Protein AF-A0A8C0D1I3-F1 (afdb_monomer)

Foldseek 3Di:
DPVVVVVVVVPDDDPVVVVVVLVPDPPVVNVVVVVVVVVVVVCVVPDDDDDDDPDDPVPQWDADPPPVRDIDGPPDPDPDDDPDPDPPDDDPVVVLVVVCVVCVFPFDDWDDDPPDDIDTDTSVVVVVVVVVVVVVVVVVD

Radius of gyration: 29.52 Å; Cα contacts (8 Å, |Δi|>4): 70; chains: 1; bounding box: 54×51×79 Å

Solvent-accessible surface area (backbone atoms only — not comparable to full-atom values): 8942 Å² total; per-residue (Å²): 144,64,69,72,63,61,60,59,74,62,62,73,70,56,76,66,53,54,53,52,54,63,68,70,48,56,70,70,58,54,51,49,50,53,50,50,53,52,51,53,52,50,50,64,70,69,49,82,74,79,79,78,69,96,60,55,84,94,50,58,58,43,74,44,88,92,49,87,81,42,68,40,56,65,87,50,94,57,99,61,83,86,85,58,97,45,95,88,43,89,45,72,68,52,48,52,53,49,51,34,61,77,50,68,52,37,77,67,47,77,48,78,51,89,100,49,75,79,41,67,40,33,38,67,58,55,53,50,51,55,56,50,50,57,49,52,59,62,73,76,108

Structure (mmCIF, N/CA/C/O backbone):
data_AF-A0A8C0D1I3-F1
#
_entry.id   AF-A0A8C0D1I3-F1
#
loop_
_atom_site.group_PDB
_atom_site.id
_atom_site.type_symbol
_atom_site.label_atom_id
_atom_site.label_alt_id
_atom_site.label_comp_id
_atom_site.label_asym_id
_atom_site.label_entity_id
_atom_site.label_seq_id
_atom_site.pdbx_PDB_ins_code
_atom_site.Cartn_x
_atom_site.Cartn_y
_atom_site.Cartn_z
_atom_site.occupancy
_atom_site.B_iso_or_equiv
_atom_site.auth_seq_id
_atom_site.auth_comp_id
_atom_site.auth_asym_id
_atom_site.auth_atom_id
_atom_site.pdbx_PDB_model_num
ATOM 1 N N . MET A 1 1 ? -20.903 36.389 -32.803 1.00 50.53 1 MET A N 1
ATOM 2 C CA . MET A 1 1 ? -21.037 35.644 -34.076 1.00 50.53 1 MET A CA 1
ATOM 3 C C . MET A 1 1 ? -19.645 35.213 -34.540 1.00 50.53 1 MET A C 1
ATOM 5 O O . MET A 1 1 ? -19.117 35.799 -35.470 1.00 50.53 1 MET A O 1
ATOM 9 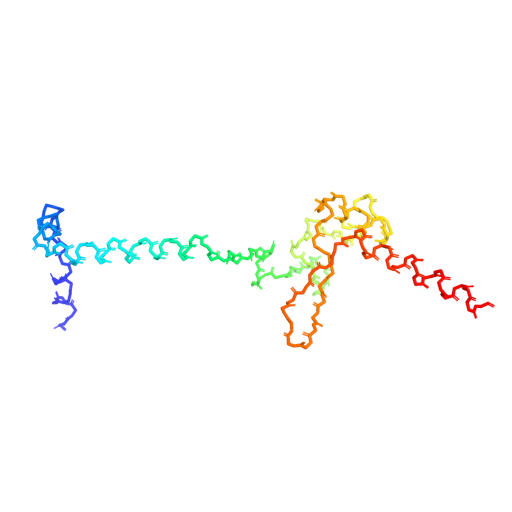N N . GLN A 1 2 ? -19.009 34.263 -33.845 1.00 55.34 2 GLN A N 1
ATOM 10 C CA . GLN A 1 2 ? -17.645 33.816 -34.194 1.00 55.34 2 GLN A CA 1
ATOM 11 C C . GLN A 1 2 ? -17.366 32.353 -33.816 1.00 55.34 2 GLN A C 1
ATOM 13 O O . GLN A 1 2 ? -16.481 31.738 -34.396 1.00 55.34 2 GLN A O 1
ATOM 18 N N . ASP A 1 3 ? -18.189 31.750 -32.952 1.00 50.94 3 ASP A N 1
ATOM 19 C CA . ASP A 1 3 ? -18.055 30.328 -32.610 1.00 50.94 3 ASP A CA 1
ATOM 20 C C . ASP A 1 3 ? -18.519 29.381 -33.729 1.00 50.94 3 ASP A C 1
ATOM 22 O O . ASP A 1 3 ? -18.044 28.255 -33.821 1.00 50.94 3 ASP A O 1
ATOM 26 N N . HIS A 1 4 ? -19.404 29.823 -34.630 1.00 52.28 4 HIS A N 1
ATOM 27 C CA . HIS A 1 4 ? -19.950 28.971 -35.699 1.00 52.28 4 HIS A CA 1
ATOM 28 C C . HIS A 1 4 ? -18.944 28.637 -36.818 1.00 52.28 4 HIS A C 1
ATOM 30 O O . HIS A 1 4 ? -19.122 27.640 -37.513 1.00 52.28 4 HIS A O 1
ATOM 36 N N . GLU A 1 5 ? -17.879 29.427 -36.965 1.00 54.84 5 GLU A N 1
ATOM 37 C CA . GLU A 1 5 ? -16.823 29.217 -37.970 1.00 54.84 5 GLU A CA 1
ATOM 38 C C . GLU A 1 5 ? -15.788 28.184 -37.486 1.00 54.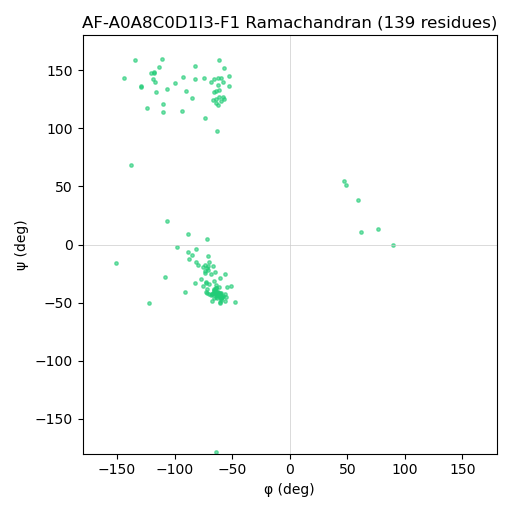84 5 GLU A C 1
ATOM 40 O O . GLU A 1 5 ? -15.279 27.386 -38.273 1.00 54.84 5 GLU A O 1
ATOM 45 N N . LEU A 1 6 ? -15.528 28.128 -36.172 1.00 54.25 6 LEU A N 1
ATOM 46 C CA . LEU A 1 6 ? -14.613 27.147 -35.576 1.00 54.25 6 LEU A CA 1
ATOM 47 C C . LEU A 1 6 ? -15.206 25.735 -35.557 1.00 54.25 6 LEU A C 1
ATOM 49 O O . LEU A 1 6 ? -14.477 24.765 -35.719 1.00 54.25 6 LEU A O 1
ATOM 53 N N . PHE A 1 7 ? -16.526 25.588 -35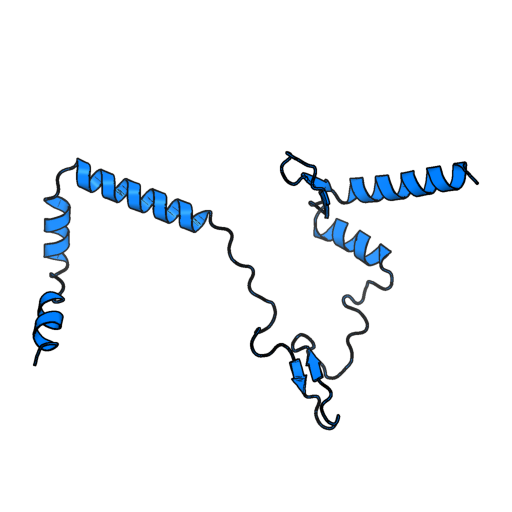.416 1.00 51.91 7 PHE A N 1
ATOM 54 C CA . PHE A 1 7 ? -17.157 24.265 -35.482 1.00 51.91 7 PHE A CA 1
ATOM 55 C C . PHE A 1 7 ? -17.219 23.690 -36.907 1.00 51.91 7 PHE A C 1
ATOM 57 O O . PHE A 1 7 ? -17.273 22.471 -37.063 1.00 51.91 7 PHE A O 1
ATOM 64 N N . GLN A 1 8 ? -17.167 24.525 -37.954 1.00 54.50 8 GLN A N 1
ATOM 65 C CA . GLN A 1 8 ? -17.155 24.049 -39.345 1.00 54.50 8 GLN A CA 1
ATOM 66 C C . GLN A 1 8 ? -15.788 23.515 -39.786 1.00 54.50 8 G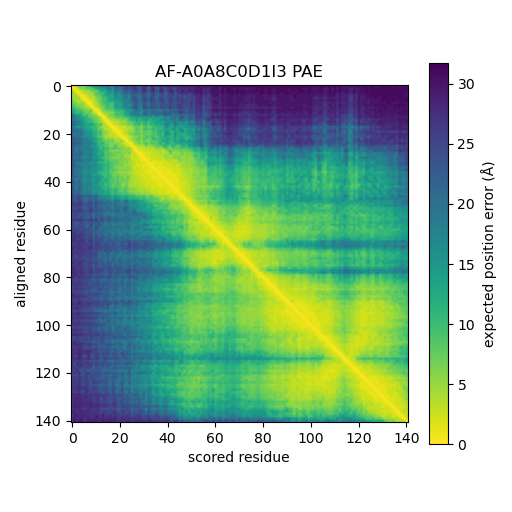LN A C 1
ATOM 68 O O . GLN A 1 8 ? -15.742 22.578 -40.585 1.00 54.50 8 GLN A O 1
ATOM 73 N N . SER A 1 9 ? -14.687 24.030 -39.231 1.00 56.84 9 SER A N 1
ATOM 74 C CA . SER A 1 9 ? -13.341 23.494 -39.488 1.00 56.84 9 SER A CA 1
ATOM 75 C C . SER A 1 9 ? -13.099 22.129 -38.830 1.00 56.84 9 SER A C 1
ATOM 77 O O . SER A 1 9 ? -12.228 21.384 -39.269 1.00 56.84 9 SER A O 1
ATOM 79 N N . PHE A 1 10 ? -13.912 21.761 -37.833 1.00 54.62 10 PHE A N 1
ATOM 80 C CA . PHE A 1 10 ? -13.887 20.451 -37.173 1.00 54.62 10 PHE A CA 1
ATOM 81 C C . PHE A 1 10 ? -14.765 19.384 -37.844 1.00 54.62 10 PHE A C 1
ATOM 83 O O . PHE A 1 10 ? -14.934 18.295 -37.289 1.00 54.62 10 PHE A O 1
ATOM 90 N N . ARG A 1 11 ? -15.321 19.644 -39.039 1.00 57.34 11 ARG A N 1
ATOM 91 C CA . ARG A 1 11 ? -16.013 18.611 -39.823 1.0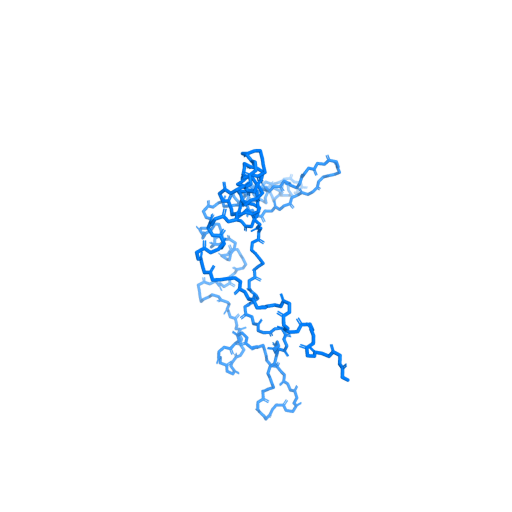0 57.34 11 ARG A CA 1
ATOM 92 C C . ARG A 1 11 ? -15.001 17.524 -40.201 1.00 57.34 11 ARG A C 1
ATOM 94 O O . ARG A 1 11 ? -14.234 17.689 -41.144 1.00 57.34 11 ARG A O 1
ATOM 101 N N . MET A 1 12 ? -14.985 16.435 -39.429 1.00 52.59 12 MET A N 1
ATOM 102 C CA . MET A 1 12 ? -14.062 15.323 -39.637 1.00 52.59 12 MET A CA 1
ATOM 103 C C . MET A 1 12 ? -14.240 14.753 -41.052 1.00 52.59 12 MET A C 1
ATOM 105 O O . MET A 1 12 ? -15.376 14.435 -41.420 1.00 52.59 12 MET A O 1
ATOM 109 N N . PRO A 1 13 ? -13.153 14.630 -41.837 1.00 60.09 13 PRO A N 1
ATOM 110 C CA . PRO A 1 13 ? -13.181 13.917 -43.105 1.00 60.09 13 PRO A CA 1
ATOM 111 C C . PRO A 1 13 ? -13.754 12.512 -42.915 1.00 60.09 13 PRO A C 1
ATOM 113 O O . PRO A 1 13 ? -13.544 11.877 -41.877 1.00 60.09 13 PRO A O 1
ATOM 116 N N . GLU A 1 14 ? -14.482 12.022 -43.913 1.00 64.12 14 GLU A N 1
ATOM 117 C CA . GLU A 1 14 ? -15.012 10.662 -43.911 1.00 64.12 14 GLU A CA 1
ATOM 118 C C . GLU A 1 14 ? -13.853 9.650 -43.762 1.00 64.12 14 GLU A C 1
ATOM 120 O O . GLU A 1 14 ? -12.717 9.919 -44.156 1.00 64.12 14 GLU A O 1
ATOM 125 N N . VAL A 1 15 ? -14.096 8.470 -43.183 1.00 64.88 15 VAL A N 1
ATOM 126 C CA . VAL A 1 15 ? -13.032 7.495 -42.829 1.00 64.88 15 VAL A CA 1
ATOM 127 C C . VAL A 1 15 ? -12.165 7.095 -44.041 1.00 64.88 15 VAL A C 1
ATOM 129 O O . VAL A 1 15 ? -10.996 6.727 -43.901 1.00 64.88 15 VAL A O 1
ATOM 132 N N . VAL A 1 16 ? -12.730 7.208 -45.245 1.00 64.12 16 VAL A N 1
ATOM 133 C CA . VAL A 1 16 ? -12.062 6.963 -46.527 1.00 64.12 16 VAL A CA 1
ATOM 134 C C . VAL A 1 16 ? -10.994 8.025 -46.834 1.00 64.12 16 VAL A C 1
ATOM 136 O O . VAL A 1 16 ? -9.872 7.660 -47.197 1.00 64.12 16 VAL A O 1
ATOM 139 N N . ASP A 1 17 ? -11.287 9.308 -46.598 1.00 69.12 17 ASP A N 1
ATOM 140 C CA . ASP A 1 17 ? -10.364 10.430 -46.834 1.00 69.12 17 ASP A CA 1
ATOM 141 C C . ASP A 1 17 ? -9.150 10.373 -45.906 1.00 69.12 17 ASP A C 1
ATOM 143 O O . ASP A 1 17 ? -8.016 10.603 -46.330 1.00 69.12 17 ASP A O 1
ATOM 147 N N . PHE A 1 18 ? -9.355 9.977 -44.647 1.00 70.19 18 PHE A N 1
ATOM 148 C CA . PHE A 1 18 ? -8.250 9.766 -43.710 1.00 70.19 18 PHE A CA 1
ATOM 149 C C . PHE A 1 18 ? -7.278 8.695 -44.201 1.00 70.19 18 PHE A C 1
ATOM 151 O O . PHE A 1 18 ? -6.061 8.862 -44.104 1.00 70.19 18 PHE A O 1
ATOM 158 N N . ARG A 1 19 ? -7.800 7.593 -44.750 1.00 65.38 19 ARG A N 1
ATOM 159 C CA . ARG A 1 19 ? -6.966 6.496 -45.242 1.00 65.38 19 ARG A CA 1
ATOM 160 C C . ARG A 1 19 ? -6.136 6.931 -46.448 1.00 65.38 19 ARG A C 1
ATOM 162 O O . ARG A 1 19 ? -4.954 6.601 -46.511 1.00 65.38 19 ARG A O 1
ATOM 169 N N . GLN A 1 20 ? -6.726 7.687 -47.376 1.00 65.69 20 GLN A N 1
ATOM 170 C CA . GLN A 1 20 ? -5.991 8.252 -48.510 1.00 65.69 20 GLN A CA 1
ATOM 171 C C . GLN A 1 20 ? -4.930 9.253 -48.054 1.00 65.69 20 GLN A C 1
ATOM 173 O O . GLN A 1 20 ? -3.791 9.153 -48.500 1.00 65.69 20 GLN A O 1
ATOM 178 N N . TYR A 1 21 ? -5.254 10.127 -47.104 1.00 68.62 21 TYR A N 1
ATOM 179 C CA . TYR A 1 21 ? -4.314 11.105 -46.565 1.00 68.62 21 TYR A CA 1
ATOM 180 C C . TYR A 1 21 ? -3.088 10.445 -45.913 1.00 68.62 21 TYR A C 1
ATOM 182 O O . TYR A 1 21 ? -1.948 10.802 -46.212 1.00 68.62 21 TYR A O 1
ATOM 190 N N . VAL A 1 22 ? -3.300 9.407 -45.096 1.00 66.44 22 VAL A N 1
ATOM 191 C CA . VAL A 1 22 ? -2.214 8.637 -44.462 1.00 66.44 22 VAL A CA 1
ATOM 192 C C . VAL A 1 22 ? -1.349 7.914 -45.502 1.00 66.44 22 VAL A C 1
ATOM 194 O O . VAL A 1 22 ? -0.129 7.867 -45.352 1.00 66.44 22 VAL A O 1
ATOM 197 N N . CYS A 1 23 ? -1.949 7.393 -46.577 1.00 67.44 23 CYS A N 1
ATOM 198 C CA . CYS A 1 23 ? -1.220 6.731 -47.662 1.00 67.44 23 CYS A CA 1
ATOM 199 C C . CYS A 1 23 ? -0.487 7.700 -48.609 1.00 67.44 23 CYS A C 1
ATOM 201 O O . CYS A 1 23 ? 0.421 7.263 -49.312 1.00 67.44 23 CYS A O 1
ATOM 203 N N . THR A 1 24 ? -0.851 8.987 -48.640 1.00 74.81 24 THR A N 1
ATOM 204 C CA . THR A 1 24 ? -0.170 10.013 -49.458 1.00 74.81 24 THR A CA 1
ATOM 205 C C . THR A 1 24 ? 1.055 10.638 -48.791 1.00 74.81 24 THR A C 1
ATOM 207 O O . THR A 1 24 ? 1.797 11.375 -49.439 1.00 74.81 24 THR A O 1
ATOM 210 N N . LEU A 1 25 ? 1.290 10.359 -47.507 1.00 71.50 25 LEU A N 1
ATOM 211 C CA . LEU A 1 25 ? 2.448 10.880 -46.788 1.00 71.50 25 LEU A CA 1
ATOM 212 C C . LEU A 1 25 ? 3.738 10.156 -47.212 1.00 71.50 25 LEU A C 1
ATOM 214 O O . LEU A 1 25 ? 3.725 8.942 -47.427 1.00 71.50 25 LEU A O 1
ATOM 218 N N . PRO A 1 26 ? 4.876 10.867 -47.293 1.00 79.19 26 PRO A N 1
ATOM 219 C CA . PRO A 1 26 ? 6.153 10.242 -47.601 1.00 79.19 26 PRO A CA 1
ATOM 220 C C . PRO A 1 26 ? 6.507 9.180 -46.551 1.00 79.19 26 PRO A C 1
ATOM 222 O O . PRO A 1 26 ? 6.269 9.361 -45.355 1.00 79.19 26 PRO A O 1
ATOM 225 N N . THR A 1 27 ? 7.123 8.080 -46.996 1.00 75.75 27 THR A N 1
ATOM 226 C CA . THR A 1 27 ? 7.427 6.891 -46.175 1.00 75.75 27 THR A CA 1
ATOM 227 C C . THR A 1 27 ? 8.149 7.230 -44.868 1.00 75.75 27 THR A C 1
ATOM 229 O O . THR A 1 27 ? 7.863 6.637 -43.831 1.00 75.75 27 THR A O 1
ATOM 232 N N . ASN A 1 28 ? 9.023 8.239 -44.887 1.00 78.25 28 ASN A N 1
ATOM 233 C CA . ASN A 1 28 ? 9.758 8.709 -43.710 1.00 78.25 28 ASN A CA 1
ATOM 234 C C . ASN A 1 28 ? 8.833 9.281 -42.621 1.00 78.25 28 ASN A C 1
ATOM 236 O O . ASN A 1 28 ? 9.056 9.055 -41.434 1.00 78.25 28 ASN A O 1
ATOM 240 N N . THR A 1 29 ? 7.772 9.989 -43.011 1.00 81.38 29 THR A N 1
ATOM 241 C CA . THR A 1 29 ? 6.789 10.564 -42.0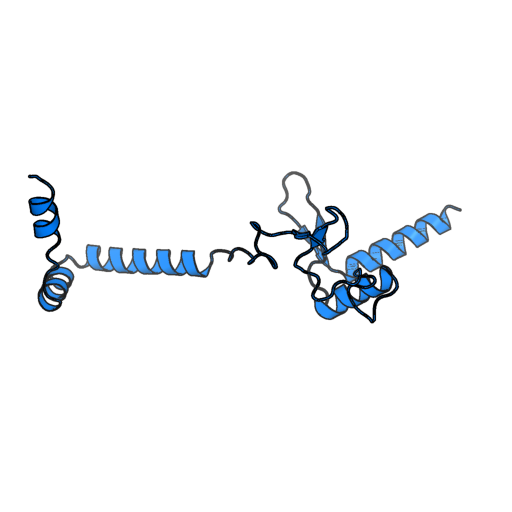84 1.00 81.38 29 THR A CA 1
ATOM 242 C C . THR A 1 29 ? 5.906 9.474 -41.484 1.00 81.38 29 THR A C 1
ATOM 244 O O . THR A 1 29 ? 5.668 9.479 -40.279 1.00 81.38 29 THR A O 1
ATOM 247 N N . LEU A 1 30 ? 5.486 8.491 -42.289 1.00 81.62 30 LEU A N 1
ATOM 248 C CA . LEU A 1 30 ? 4.727 7.335 -41.800 1.00 81.62 30 LEU A CA 1
ATOM 249 C C . LEU A 1 30 ? 5.544 6.504 -40.796 1.00 81.62 30 LEU A C 1
ATOM 251 O O . LEU A 1 30 ? 5.037 6.106 -39.747 1.00 81.62 30 LEU A O 1
ATOM 255 N N . MET A 1 31 ? 6.831 6.301 -41.086 1.00 83.69 31 MET A N 1
ATOM 256 C CA . MET A 1 31 ? 7.763 5.612 -40.194 1.00 83.69 31 MET A CA 1
ATOM 257 C C . MET A 1 31 ? 7.995 6.401 -38.895 1.00 83.69 31 MET A C 1
ATOM 259 O O . MET A 1 31 ? 8.014 5.809 -37.816 1.00 83.69 31 MET A O 1
ATOM 263 N N . GLY A 1 32 ? 8.078 7.735 -38.978 1.00 87.69 32 GLY A N 1
ATOM 264 C CA . GLY A 1 32 ? 8.138 8.628 -37.818 1.00 87.69 32 GLY A CA 1
ATOM 265 C C . GLY A 1 32 ? 6.902 8.535 -36.917 1.00 87.69 32 GLY A C 1
ATOM 266 O O . GLY A 1 32 ? 7.043 8.438 -35.699 1.00 87.69 32 GLY A O 1
ATOM 267 N N . PHE A 1 33 ? 5.696 8.476 -37.494 1.00 89.25 33 PHE A N 1
ATOM 268 C CA . PHE A 1 33 ? 4.465 8.251 -36.728 1.00 89.25 33 PHE A CA 1
ATOM 269 C C . PHE A 1 33 ? 4.455 6.886 -36.039 1.00 89.25 33 PHE A C 1
ATOM 271 O O . PHE A 1 33 ? 4.117 6.805 -34.859 1.00 89.25 33 PHE A O 1
ATOM 278 N N . GLY A 1 34 ? 4.880 5.828 -36.734 1.00 90.38 34 GLY A N 1
ATOM 279 C CA . GLY A 1 34 ? 5.009 4.496 -36.140 1.00 90.38 34 GLY A CA 1
ATOM 280 C C . GLY A 1 34 ? 5.969 4.481 -34.946 1.00 90.38 34 GLY A C 1
ATOM 281 O O . GLY A 1 34 ? 5.631 3.948 -33.889 1.00 90.38 34 GLY A O 1
ATOM 282 N N . ALA A 1 35 ? 7.129 5.130 -35.083 1.00 93.44 35 ALA A N 1
ATOM 283 C CA . ALA A 1 35 ? 8.108 5.251 -34.005 1.00 93.44 35 ALA A CA 1
ATOM 284 C C . ALA A 1 35 ? 7.563 6.050 -32.808 1.00 93.44 35 ALA A C 1
ATOM 286 O O . ALA A 1 35 ? 7.736 5.636 -31.663 1.00 93.44 35 ALA A O 1
ATOM 287 N N . PHE A 1 36 ? 6.858 7.157 -33.056 1.00 94.12 36 PHE A N 1
ATOM 288 C CA . PHE A 1 36 ? 6.251 7.967 -32.000 1.00 94.12 36 PHE A CA 1
ATOM 289 C C . PHE A 1 36 ? 5.165 7.203 -31.235 1.00 94.12 36 PHE A C 1
ATOM 291 O O . PHE A 1 36 ? 5.165 7.194 -30.003 1.00 94.12 36 PHE A O 1
ATOM 298 N N . VAL A 1 37 ? 4.281 6.502 -31.953 1.00 95.38 37 VAL A N 1
ATOM 299 C CA . VAL A 1 37 ? 3.254 5.654 -31.336 1.00 95.38 37 VAL A CA 1
ATOM 300 C C . VAL A 1 37 ? 3.913 4.579 -30.474 1.00 95.38 37 VAL A C 1
ATOM 302 O O . VAL A 1 37 ? 3.556 4.461 -29.306 1.00 95.38 37 VAL A O 1
ATOM 305 N N . ALA A 1 38 ? 4.924 3.873 -30.990 1.00 95.12 38 ALA A N 1
ATOM 306 C CA . ALA A 1 38 ? 5.630 2.832 -30.242 1.00 95.12 38 ALA A CA 1
ATOM 307 C C . ALA A 1 38 ? 6.315 3.359 -28.966 1.00 95.12 38 ALA A C 1
ATOM 309 O O . ALA A 1 38 ? 6.223 2.729 -27.915 1.00 95.12 38 ALA A O 1
ATOM 310 N N . LEU A 1 39 ? 6.966 4.526 -29.028 1.00 94.88 39 LEU A N 1
ATOM 311 C CA . LEU A 1 39 ? 7.595 5.143 -27.856 1.00 94.88 39 LEU A CA 1
ATOM 31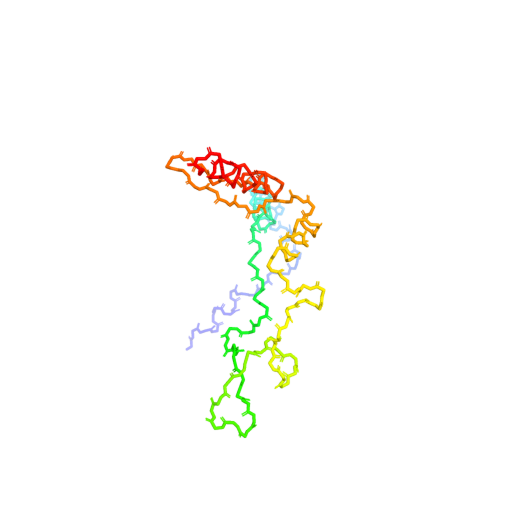2 C C . LEU A 1 39 ? 6.561 5.603 -26.826 1.00 94.88 39 LEU A C 1
ATOM 314 O O . LEU A 1 39 ? 6.751 5.387 -25.631 1.00 94.88 39 LEU A O 1
ATOM 318 N N . SER A 1 40 ? 5.459 6.208 -27.275 1.00 93.31 40 SER A N 1
ATOM 319 C CA . SER A 1 40 ? 4.400 6.688 -26.383 1.00 93.31 40 SER A CA 1
ATOM 320 C C . SER A 1 40 ? 3.698 5.542 -25.647 1.00 93.31 40 SER A C 1
ATOM 322 O O . SER A 1 40 ? 3.481 5.636 -24.439 1.00 93.31 40 SER A O 1
ATOM 324 N N . THR A 1 41 ? 3.408 4.432 -26.335 1.00 94.25 41 THR A N 1
ATOM 325 C CA . THR A 1 41 ? 2.781 3.258 -25.718 1.00 94.25 41 THR A CA 1
ATOM 326 C C . THR A 1 41 ? 3.749 2.528 -24.799 1.00 94.25 41 THR A C 1
ATOM 328 O O . THR A 1 41 ? 3.341 2.116 -23.716 1.00 94.25 41 THR A O 1
ATOM 331 N N . PHE A 1 42 ? 5.031 2.427 -25.169 1.00 94.19 42 PHE A N 1
ATOM 332 C CA . PHE A 1 42 ? 6.069 1.880 -24.296 1.00 94.19 42 PHE A CA 1
ATOM 333 C C . PHE A 1 42 ? 6.207 2.700 -23.010 1.00 94.19 42 PHE A C 1
ATOM 335 O O . PHE A 1 42 ? 6.127 2.141 -21.919 1.00 94.19 42 PHE A O 1
ATOM 342 N N . TRP A 1 43 ? 6.324 4.026 -23.126 1.00 93.88 43 TRP A N 1
ATOM 343 C CA . TRP A 1 43 ? 6.397 4.925 -21.974 1.00 93.88 43 TRP A CA 1
ATOM 344 C C . TRP A 1 43 ? 5.188 4.754 -21.052 1.00 93.88 43 TRP A C 1
ATOM 346 O O . TRP A 1 43 ? 5.353 4.543 -19.850 1.00 93.88 43 TRP A O 1
ATOM 356 N N . TYR A 1 44 ? 3.981 4.762 -21.622 1.00 90.56 44 TYR A N 1
ATOM 357 C CA . TYR A 1 44 ? 2.740 4.600 -20.869 1.00 90.56 44 TYR A CA 1
ATOM 358 C C . TYR A 1 44 ? 2.637 3.224 -20.191 1.00 90.56 44 TYR A C 1
ATOM 360 O O . TYR A 1 44 ? 2.138 3.126 -19.074 1.00 90.56 44 TYR A O 1
ATOM 368 N N . ALA A 1 45 ? 3.150 2.166 -20.827 1.00 90.31 45 ALA A N 1
ATOM 369 C CA . ALA A 1 45 ? 3.178 0.820 -20.258 1.00 90.31 45 ALA A CA 1
ATOM 370 C C . ALA A 1 45 ? 4.210 0.667 -19.126 1.00 90.31 45 ALA A C 1
ATOM 372 O O . ALA A 1 45 ? 3.981 -0.097 -18.192 1.00 90.31 45 ALA A O 1
ATOM 373 N N . THR A 1 46 ? 5.338 1.380 -19.199 1.00 89.94 46 THR A N 1
ATOM 374 C CA . THR A 1 46 ? 6.398 1.328 -18.176 1.00 89.94 46 THR A CA 1
ATOM 375 C C . THR A 1 46 ? 6.199 2.300 -17.019 1.00 89.94 46 THR A C 1
ATOM 377 O O . THR A 1 46 ? 6.904 2.195 -16.014 1.00 89.94 46 THR A O 1
ATOM 380 N N . GLN A 1 47 ? 5.274 3.258 -17.137 1.00 84.25 47 GLN A N 1
ATOM 381 C CA . GLN A 1 47 ? 5.048 4.222 -16.071 1.00 84.25 47 GLN A CA 1
ATOM 382 C C . GLN A 1 47 ? 4.530 3.520 -14.805 1.00 84.25 47 GLN A C 1
ATOM 384 O O . GLN A 1 47 ? 3.581 2.733 -14.876 1.00 84.25 47 GLN A O 1
ATOM 389 N N . PRO A 1 48 ? 5.116 3.817 -13.630 1.00 80.69 48 PRO A N 1
ATOM 390 C CA . PRO A 1 48 ? 4.626 3.276 -12.375 1.00 80.69 48 PRO A CA 1
ATOM 391 C C . PRO A 1 48 ? 3.203 3.784 -12.146 1.00 80.69 48 PRO A C 1
ATOM 393 O O . PRO A 1 48 ? 2.957 4.990 -12.084 1.00 80.69 48 PRO A O 1
ATOM 396 N N . GLN A 1 49 ? 2.252 2.857 -12.040 1.00 78.25 49 GLN A N 1
ATOM 397 C CA . GLN A 1 49 ? 0.874 3.218 -11.744 1.00 78.25 49 GLN A CA 1
ATOM 398 C C . GLN A 1 49 ? 0.798 3.815 -10.342 1.00 78.25 49 GLN A C 1
ATOM 400 O O . GLN A 1 49 ? 1.312 3.241 -9.379 1.00 78.25 49 GLN A O 1
ATOM 405 N N . ALA A 1 50 ? 0.135 4.967 -10.230 1.00 80.50 50 ALA A N 1
ATOM 406 C CA . ALA A 1 50 ? -0.168 5.549 -8.936 1.00 80.50 50 ALA A CA 1
ATOM 407 C C . ALA A 1 50 ? -0.973 4.534 -8.117 1.00 80.50 50 ALA A C 1
ATOM 409 O O . ALA A 1 50 ? -2.007 4.027 -8.567 1.00 80.50 50 ALA A O 1
ATOM 410 N N . LEU A 1 51 ? -0.484 4.227 -6.917 1.00 81.44 51 LEU A N 1
ATOM 411 C CA . LEU A 1 51 ? -1.202 3.370 -5.987 1.00 81.44 51 LEU A CA 1
ATOM 412 C C . LEU A 1 51 ? -2.546 4.029 -5.675 1.00 81.44 51 LEU A C 1
ATOM 414 O O . LEU A 1 51 ? -2.595 5.181 -5.241 1.00 81.44 51 LEU A O 1
ATOM 418 N N . LYS A 1 52 ? -3.641 3.305 -5.921 1.00 84.00 52 LYS A N 1
ATOM 419 C CA . LYS A 1 52 ? -4.975 3.790 -5.570 1.00 84.00 52 LYS A CA 1
ATOM 420 C C . LYS A 1 52 ? -5.064 3.860 -4.045 1.00 84.00 52 LYS A C 1
ATOM 422 O O . LYS A 1 52 ? -4.801 2.843 -3.397 1.00 84.00 52 LYS A O 1
ATOM 427 N N . PRO A 1 53 ? -5.399 5.024 -3.462 1.00 84.44 53 PRO A N 1
ATOM 428 C CA . PRO A 1 53 ? -5.541 5.119 -2.022 1.00 84.44 53 PRO A CA 1
ATOM 429 C C . PRO A 1 53 ? -6.686 4.199 -1.565 1.00 84.44 53 PRO A C 1
ATOM 431 O O . PRO A 1 53 ? -7.688 4.068 -2.271 1.00 84.44 53 PRO A O 1
ATOM 434 N N . PRO A 1 54 ? -6.555 3.550 -0.397 1.00 83.88 54 PRO A N 1
ATOM 435 C CA . PRO A 1 54 ? -7.555 2.607 0.107 1.00 83.88 54 PRO A CA 1
ATOM 436 C C . PRO A 1 54 ? -8.857 3.290 0.550 1.00 83.88 54 PRO A C 1
ATOM 438 O O . PRO A 1 54 ? -9.868 2.622 0.736 1.00 83.88 54 PRO A O 1
ATOM 441 N N . CYS A 1 55 ? -8.840 4.613 0.727 1.00 84.88 55 CYS A N 1
ATOM 442 C CA . CYS A 1 55 ? -10.015 5.422 1.024 1.00 84.88 55 CYS A CA 1
ATOM 443 C C . CYS A 1 55 ? -10.036 6.674 0.147 1.00 84.88 55 CYS A C 1
ATOM 445 O O . CYS A 1 55 ? -9.002 7.110 -0.369 1.00 84.88 55 CYS A O 1
ATOM 447 N N . ASP A 1 56 ? -11.224 7.256 0.001 1.00 87.81 56 ASP A N 1
ATOM 448 C CA . ASP A 1 56 ? -11.376 8.570 -0.605 1.00 87.81 56 ASP A CA 1
ATOM 449 C C . ASP A 1 56 ? -10.682 9.629 0.267 1.00 87.81 56 ASP A C 1
ATOM 451 O O . ASP A 1 56 ? -10.951 9.760 1.463 1.00 87.81 56 ASP A O 1
ATOM 455 N N . LEU A 1 57 ? -9.779 10.400 -0.337 1.00 85.38 57 LEU A N 1
ATOM 456 C CA . LEU A 1 57 ? -9.028 11.449 0.351 1.00 85.38 57 LEU A CA 1
ATOM 457 C C . LEU A 1 57 ? -9.923 12.621 0.770 1.00 85.38 57 LEU A C 1
ATOM 459 O O . LEU A 1 57 ? -9.605 13.305 1.740 1.00 85.38 57 LEU A O 1
ATOM 463 N N . ALA A 1 58 ? -11.049 12.834 0.083 1.00 88.81 58 ALA A N 1
ATOM 464 C CA . ALA A 1 58 ? -12.033 13.840 0.476 1.00 88.81 58 ALA A CA 1
ATOM 465 C C . ALA A 1 58 ? -12.848 13.412 1.710 1.00 88.81 58 ALA A C 1
ATOM 467 O O . ALA A 1 58 ? -13.446 14.253 2.382 1.00 88.81 58 ALA A O 1
ATOM 468 N N . MET A 1 59 ? -12.851 12.115 2.038 1.00 88.12 59 MET A N 1
ATOM 469 C CA . MET A 1 59 ? -13.622 11.544 3.137 1.00 88.12 59 MET A CA 1
ATOM 470 C C . MET A 1 59 ? -12.787 10.519 3.912 1.00 88.12 59 MET A C 1
ATOM 472 O O . MET A 1 59 ? -13.064 9.325 3.914 1.00 88.12 59 MET A O 1
ATOM 476 N N . GLN A 1 60 ? -11.760 10.993 4.619 1.00 89.94 60 GLN A N 1
ATOM 477 C CA . GLN A 1 60 ? -10.897 10.119 5.427 1.00 89.94 60 GLN A CA 1
ATOM 478 C C . GLN A 1 60 ? -11.504 9.740 6.785 1.00 89.94 60 GLN A C 1
ATOM 480 O O . GLN A 1 60 ? -11.067 8.780 7.422 1.00 89.94 60 GLN A O 1
ATOM 485 N N . SER A 1 61 ? -12.512 10.483 7.250 1.00 89.12 61 SER A N 1
ATOM 486 C CA . SER A 1 61 ? -13.177 10.203 8.519 1.00 89.12 61 SER A CA 1
ATOM 487 C C . SER A 1 61 ? -14.671 10.496 8.474 1.00 89.12 61 SER A C 1
ATOM 489 O O . SER A 1 61 ? -15.106 11.479 7.872 1.00 89.12 61 SER A O 1
ATOM 491 N N . VAL A 1 62 ? -15.444 9.660 9.159 1.00 89.00 62 VAL A N 1
ATOM 492 C CA . VAL A 1 62 ? -16.899 9.763 9.307 1.00 89.00 62 VAL A CA 1
ATOM 493 C C . VAL A 1 62 ? -17.221 9.978 10.778 1.00 89.00 62 VAL A C 1
ATOM 495 O O . VAL A 1 62 ? -16.584 9.398 11.656 1.00 89.00 62 VAL A O 1
ATOM 498 N N . GLU A 1 63 ? -18.187 10.842 11.053 1.00 88.44 63 GLU A N 1
ATOM 499 C CA . GLU A 1 63 ? -18.632 11.111 12.416 1.00 88.44 63 GLU A CA 1
ATOM 500 C C . GLU A 1 63 ? -19.343 9.890 13.011 1.00 88.44 63 GLU A C 1
ATOM 502 O O . GLU A 1 63 ? -20.080 9.174 12.325 1.00 88.44 63 GLU A O 1
ATOM 507 N N . VAL A 1 64 ? -19.087 9.618 14.287 1.00 87.25 64 VAL A N 1
ATOM 508 C CA . VAL A 1 64 ? -19.768 8.553 15.016 1.00 87.25 64 VAL A CA 1
ATOM 509 C C . VAL A 1 64 ? -21.090 9.109 15.548 1.00 87.25 64 VAL A C 1
ATOM 511 O O . VAL A 1 64 ? -21.148 10.154 16.190 1.00 87.25 64 VAL A O 1
ATOM 514 N N . ALA A 1 65 ? -22.192 8.427 15.239 1.00 86.62 65 ALA A N 1
ATOM 515 C CA . ALA A 1 65 ? -23.513 8.888 15.648 1.00 86.62 65 ALA A CA 1
ATOM 516 C C . ALA A 1 65 ? -23.616 8.941 17.182 1.00 86.62 65 ALA A C 1
ATOM 518 O O . ALA A 1 65 ? -23.344 7.952 17.860 1.00 86.62 65 ALA A O 1
ATOM 519 N N . GLY A 1 66 ? -24.028 10.092 17.719 1.00 86.38 66 GLY A N 1
ATOM 520 C CA . GLY A 1 66 ? -24.252 10.274 19.156 1.00 86.38 66 GLY A CA 1
ATOM 521 C C . GLY A 1 66 ? -22.985 10.448 20.001 1.00 86.38 66 GLY A C 1
ATOM 522 O O . GLY A 1 66 ? -23.077 10.364 21.222 1.00 86.38 66 GLY A O 1
ATOM 523 N N . SER A 1 67 ? -21.821 10.691 19.390 1.00 82.00 67 SER A N 1
ATOM 524 C CA . SER A 1 67 ? -20.542 10.857 20.099 1.00 82.00 67 SER A CA 1
ATOM 525 C C . SER A 1 67 ? -20.024 12.300 20.147 1.00 82.00 67 SER A C 1
ATOM 527 O O . SER A 1 67 ? -18.818 12.491 20.284 1.00 82.00 67 SER A O 1
ATOM 529 N N . ASP A 1 68 ? -20.902 13.287 19.953 1.00 85.12 68 ASP A N 1
ATOM 530 C CA . ASP A 1 68 ? -20.597 14.725 20.061 1.00 85.12 68 ASP A CA 1
ATOM 531 C C . ASP A 1 68 ? -19.302 15.139 19.325 1.00 85.12 68 ASP A C 1
ATOM 533 O O . ASP A 1 68 ? -18.349 15.657 19.906 1.00 85.12 68 ASP A O 1
ATOM 537 N N . GLY A 1 69 ? -19.220 14.811 18.029 1.00 84.50 69 GLY A N 1
ATOM 538 C CA . GLY A 1 69 ? -18.089 15.184 17.174 1.00 84.50 69 GLY A CA 1
ATOM 539 C C . GLY A 1 69 ? -16.919 14.194 17.115 1.00 84.50 69 GLY A C 1
ATOM 540 O O . GLY A 1 69 ? -15.972 14.435 16.361 1.00 84.50 69 GLY A O 1
ATOM 541 N N . ALA A 1 70 ? -16.950 13.062 17.833 1.00 88.81 70 ALA A N 1
ATOM 542 C CA . ALA A 1 70 ? -15.935 12.022 17.624 1.00 88.81 70 ALA A CA 1
ATOM 543 C C . ALA A 1 70 ? -15.998 11.451 16.190 1.00 88.81 70 ALA A C 1
ATOM 545 O O . ALA A 1 70 ? -17.068 11.175 15.645 1.00 88.81 70 ALA A O 1
ATOM 546 N N . ARG A 1 71 ? -14.830 11.259 15.565 1.00 88.50 71 ARG A N 1
ATOM 547 C CA . ARG A 1 71 ? -14.708 10.793 14.175 1.00 88.50 71 ARG A CA 1
ATOM 548 C C . ARG A 1 71 ? -13.967 9.463 14.113 1.00 88.50 71 ARG A C 1
ATOM 550 O O . ARG A 1 71 ? -12.995 9.254 14.834 1.00 88.50 71 ARG A O 1
ATOM 557 N N . ARG A 1 72 ? -14.401 8.579 13.217 1.00 87.88 72 ARG A N 1
ATOM 558 C CA . ARG A 1 72 ? -13.768 7.287 12.922 1.00 87.88 72 ARG A CA 1
ATOM 559 C C . ARG A 1 72 ? -13.208 7.261 11.506 1.00 87.88 72 ARG A C 1
ATOM 561 O O . ARG A 1 72 ? -13.729 7.946 10.629 1.00 87.88 72 ARG A O 1
ATOM 568 N N . SER A 1 73 ? -12.172 6.458 11.276 1.00 87.56 73 SER A N 1
ATOM 569 C CA . SER A 1 73 ? -11.658 6.220 9.922 1.00 87.56 73 SER A CA 1
ATOM 570 C C . SER A 1 73 ? -12.690 5.470 9.077 1.00 87.56 73 SER A C 1
ATOM 572 O O . SER A 1 73 ? -13.374 4.575 9.577 1.00 87.56 73 SER A O 1
ATOM 574 N N . VAL A 1 74 ? -12.774 5.822 7.792 1.00 86.44 74 VAL A N 1
ATOM 575 C CA . VAL A 1 74 ? -13.636 5.139 6.808 1.00 86.44 74 VAL A CA 1
ATOM 576 C C . VAL A 1 74 ? -13.180 3.707 6.535 1.00 86.44 74 VAL A C 1
ATOM 578 O O . VAL A 1 74 ? -13.973 2.886 6.096 1.00 86.44 74 VAL A O 1
ATOM 581 N N . LEU A 1 75 ? -11.930 3.377 6.867 1.00 84.19 75 LEU A N 1
ATOM 582 C CA . LEU A 1 75 ? -11.391 2.024 6.724 1.00 84.19 75 LEU A CA 1
ATOM 583 C C . LEU A 1 75 ? -11.979 1.020 7.733 1.00 84.19 75 LEU A C 1
ATOM 585 O O . LEU A 1 75 ? -11.698 -0.168 7.624 1.00 84.19 75 LEU A O 1
ATOM 589 N N . LEU A 1 76 ? -12.741 1.473 8.737 1.00 84.12 76 LEU A N 1
ATOM 590 C CA . LEU A 1 76 ? -13.387 0.585 9.702 1.00 84.12 76 LEU A CA 1
ATOM 591 C C . LEU A 1 76 ? -14.818 0.250 9.263 1.00 84.12 76 LEU A C 1
ATOM 593 O O . LEU A 1 76 ? -15.708 1.102 9.315 1.00 84.12 76 LEU A O 1
ATOM 597 N N . ASP A 1 77 ? -15.060 -1.027 8.964 1.00 76.69 77 ASP A N 1
ATOM 598 C CA . ASP A 1 77 ? -16.388 -1.534 8.582 1.00 76.69 77 ASP A CA 1
ATOM 599 C C . ASP A 1 77 ? -17.416 -1.437 9.721 1.00 76.69 77 ASP A C 1
ATOM 601 O O . ASP A 1 77 ? -18.610 -1.236 9.499 1.00 76.69 77 ASP A O 1
ATOM 605 N N . SER A 1 78 ? -16.961 -1.554 10.972 1.00 75.38 78 SER A N 1
ATOM 606 C CA . SER A 1 78 ? -17.828 -1.557 12.152 1.00 75.38 78 SER A CA 1
ATOM 607 C C . SER A 1 78 ? -17.666 -0.293 13.000 1.00 75.38 78 SER A C 1
ATOM 609 O O . SER A 1 78 ? -16.657 0.406 12.937 1.00 75.38 78 SER A O 1
ATOM 611 N N . GLY A 1 79 ? -18.665 0.010 13.833 1.00 77.00 79 GLY A N 1
ATOM 612 C CA . GLY A 1 79 ? -18.571 1.074 14.844 1.00 77.00 79 GLY A CA 1
ATOM 613 C C . GLY A 1 79 ? -17.656 0.729 16.028 1.00 77.00 79 GLY A C 1
ATOM 614 O O . GLY A 1 79 ? -17.608 1.484 16.994 1.00 77.00 79 GLY A O 1
ATOM 615 N N . LYS A 1 80 ? -16.968 -0.419 15.993 1.00 81.88 80 LYS A N 1
ATOM 616 C CA . LYS A 1 80 ? -16.063 -0.861 17.056 1.00 81.88 80 LYS A CA 1
ATOM 617 C C . LYS A 1 80 ? -14.634 -0.406 16.750 1.00 81.88 80 LYS A C 1
ATOM 619 O O . LYS A 1 80 ? -14.245 -0.437 15.585 1.00 81.88 80 LYS A O 1
ATOM 624 N N . PRO A 1 81 ? -13.836 -0.041 17.765 1.00 81.56 81 PRO A N 1
ATOM 625 C CA . PRO A 1 81 ? -12.418 0.244 17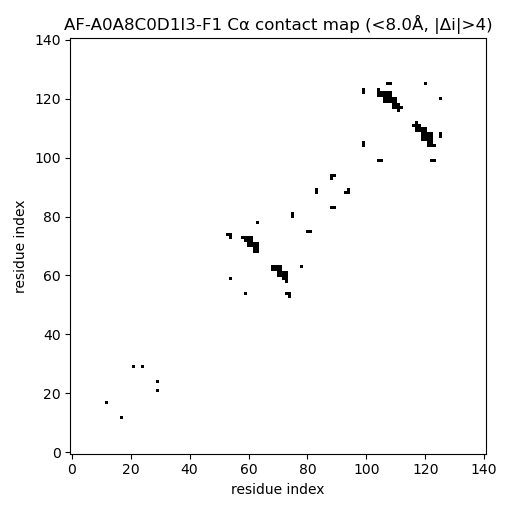.576 1.00 81.56 81 PRO A CA 1
ATOM 626 C C . PRO A 1 81 ? -11.668 -0.953 16.979 1.00 81.56 81 PRO A C 1
ATOM 628 O O . PRO A 1 81 ? -11.897 -2.096 17.379 1.00 81.56 81 PRO A O 1
ATOM 631 N N . LEU A 1 82 ? -10.749 -0.684 16.050 1.00 84.38 82 LEU A N 1
ATOM 632 C CA . LEU A 1 82 ? -9.831 -1.690 15.520 1.00 84.38 82 LEU A CA 1
ATOM 633 C C . LEU A 1 82 ? -8.775 -2.003 16.588 1.00 84.38 82 LEU A C 1
ATOM 635 O O . LEU A 1 82 ? -7.923 -1.166 16.876 1.00 84.38 82 LEU A O 1
ATOM 639 N N . VAL A 1 83 ? -8.852 -3.192 17.187 1.00 85.62 83 VAL A N 1
ATOM 640 C CA . VAL A 1 83 ? -7.895 -3.635 18.220 1.00 85.62 83 VAL A CA 1
ATOM 641 C C . VAL A 1 83 ? -6.715 -4.379 17.595 1.00 85.62 83 VAL A C 1
ATOM 643 O O . VAL A 1 83 ? -5.571 -4.158 17.981 1.00 85.62 83 VAL A O 1
ATOM 646 N N . TYR A 1 84 ? -6.989 -5.223 16.601 1.00 85.62 84 TYR A N 1
ATOM 647 C CA . TYR A 1 84 ? -5.989 -5.994 15.872 1.00 85.62 84 TYR A CA 1
ATOM 648 C C . TYR A 1 84 ? -6.198 -5.792 14.377 1.00 85.62 84 TYR A C 1
ATOM 650 O O . TYR A 1 84 ? -7.331 -5.822 13.904 1.00 85.62 84 TYR A O 1
ATOM 658 N N . PHE A 1 85 ? -5.110 -5.566 13.639 1.00 82.94 85 PHE A N 1
ATOM 659 C CA . PHE A 1 85 ? -5.176 -5.464 12.179 1.00 82.94 85 PHE A CA 1
ATOM 660 C C . PHE A 1 85 ? -5.336 -6.847 11.531 1.00 82.94 85 PHE A C 1
ATOM 662 O O . PHE A 1 85 ? -6.035 -6.991 10.533 1.00 82.94 85 PHE A O 1
ATOM 669 N N . TYR A 1 86 ? -4.701 -7.862 12.119 1.00 87.31 86 TYR A N 1
ATOM 670 C CA . TYR A 1 86 ? -4.860 -9.263 11.754 1.00 87.31 86 TYR A CA 1
ATOM 671 C C . TYR A 1 86 ? -5.148 -10.072 13.020 1.00 87.31 86 TYR A C 1
ATOM 673 O O . TYR A 1 86 ? -4.488 -9.861 14.038 1.00 87.31 86 TYR A O 1
ATOM 681 N N . ASP A 1 87 ? -6.103 -10.999 12.956 1.00 87.69 87 ASP A N 1
ATOM 682 C CA . ASP A 1 87 ? -6.545 -11.780 14.122 1.00 87.69 87 ASP A CA 1
ATOM 683 C C . ASP A 1 87 ? -5.458 -12.714 14.685 1.00 87.69 87 ASP A C 1
ATOM 685 O O . ASP A 1 87 ? -5.493 -13.089 15.859 1.00 87.69 87 ASP A O 1
ATOM 689 N N . ASP A 1 88 ? -4.484 -13.088 13.852 1.00 88.38 88 ASP A N 1
ATOM 690 C CA . ASP A 1 88 ? -3.369 -13.977 14.184 1.00 88.38 88 ASP A CA 1
ATOM 691 C C . ASP A 1 88 ? -2.144 -13.249 14.750 1.00 88.38 88 ASP A C 1
ATOM 693 O O . ASP A 1 88 ? -1.198 -13.905 15.178 1.00 88.38 88 ASP A O 1
ATOM 697 N N . ILE A 1 89 ? -2.148 -11.912 14.772 1.00 92.12 89 ILE A N 1
ATOM 698 C CA . ILE A 1 89 ? -1.004 -11.115 15.220 1.00 92.12 89 ILE A CA 1
ATOM 699 C C . ILE A 1 89 ? -1.333 -10.441 16.542 1.00 92.12 89 ILE A C 1
ATOM 701 O O . ILE A 1 89 ? -2.155 -9.525 16.617 1.00 92.12 89 ILE A O 1
ATOM 705 N N . ARG A 1 90 ? -0.618 -10.848 17.589 1.00 89.94 90 ARG A N 1
ATOM 706 C CA . ARG A 1 90 ? -0.674 -10.209 18.909 1.00 89.94 90 ARG A CA 1
ATOM 707 C C . ARG A 1 90 ? 0.586 -9.429 19.229 1.00 89.94 90 ARG A C 1
ATOM 709 O O . ARG A 1 90 ? 0.521 -8.460 19.981 1.00 89.94 90 ARG A O 1
ATOM 716 N N . MET A 1 91 ? 1.717 -9.837 18.663 1.00 91.06 91 MET A N 1
ATOM 717 C CA . MET A 1 91 ? 3.010 -9.202 18.894 1.00 91.06 91 MET A CA 1
ATOM 718 C C . MET A 1 91 ? 3.596 -8.622 17.610 1.00 91.06 91 MET A C 1
ATOM 720 O O . MET A 1 91 ? 3.453 -9.181 16.524 1.00 91.06 91 MET A O 1
ATOM 724 N N . LEU A 1 92 ? 4.351 -7.529 17.749 1.00 88.62 92 LEU A N 1
ATOM 725 C CA . LEU A 1 92 ? 5.062 -6.907 16.627 1.00 88.62 92 LEU A CA 1
ATOM 726 C C . LEU A 1 92 ? 5.976 -7.908 15.900 1.00 88.62 92 LEU A C 1
ATOM 728 O O . LEU A 1 92 ? 6.071 -7.892 14.675 1.00 88.62 92 LEU A O 1
ATOM 732 N N . TYR A 1 93 ? 6.605 -8.812 16.656 1.00 88.62 93 TYR A N 1
ATOM 733 C CA . TYR A 1 93 ? 7.462 -9.863 16.114 1.00 88.62 93 TYR A CA 1
ATOM 734 C C . TYR A 1 93 ? 6.704 -10.843 15.203 1.00 88.62 93 TYR A C 1
ATOM 736 O O . TYR A 1 93 ? 7.198 -11.189 14.132 1.00 88.62 93 TYR A O 1
ATOM 744 N N . GLU A 1 94 ? 5.481 -11.235 15.571 1.00 91.44 94 GLU A N 1
ATOM 745 C CA . GLU A 1 94 ? 4.620 -12.084 14.732 1.00 91.44 94 GLU A CA 1
ATOM 746 C C . GLU A 1 94 ? 4.226 -11.348 13.445 1.00 91.44 94 GLU A C 1
ATOM 748 O O . GLU A 1 94 ? 4.273 -11.919 12.356 1.00 91.44 94 GLU A O 1
ATOM 753 N N . GLY A 1 95 ? 3.942 -10.044 13.549 1.00 91.81 95 GLY A N 1
ATOM 754 C CA . GLY A 1 95 ? 3.714 -9.173 12.395 1.00 91.81 95 GLY A CA 1
ATOM 755 C C . GLY A 1 95 ? 4.900 -9.146 11.430 1.00 91.81 95 GLY A C 1
ATOM 756 O O . GLY A 1 95 ? 4.728 -9.290 10.218 1.00 91.81 95 GLY A O 1
ATOM 757 N N . PHE A 1 96 ? 6.115 -9.035 11.968 1.00 89.69 96 PHE A N 1
ATOM 758 C CA . PHE A 1 96 ? 7.351 -9.075 11.189 1.00 89.69 96 PHE A CA 1
ATOM 759 C C . PHE A 1 96 ? 7.541 -10.433 10.485 1.00 89.69 96 PHE A C 1
ATOM 761 O O . PHE A 1 96 ? 7.834 -10.486 9.288 1.00 89.69 96 PHE A O 1
ATOM 768 N N . GLN A 1 97 ? 7.325 -11.544 11.196 1.00 89.94 97 GLN A N 1
ATOM 769 C CA . GLN A 1 97 ? 7.411 -12.892 10.623 1.00 89.94 97 GLN A CA 1
ATOM 770 C C . GLN A 1 97 ? 6.382 -13.116 9.508 1.00 89.94 97 GLN A C 1
ATOM 772 O O . GLN A 1 97 ? 6.731 -13.649 8.451 1.00 89.94 97 GLN A O 1
ATOM 777 N N . ARG A 1 98 ? 5.136 -12.665 9.703 1.00 92.00 98 ARG A N 1
ATOM 778 C CA . ARG A 1 98 ? 4.091 -12.711 8.673 1.00 92.00 98 ARG A CA 1
ATOM 779 C C . ARG A 1 98 ? 4.489 -11.892 7.447 1.00 92.00 98 ARG A C 1
ATOM 781 O O . ARG A 1 98 ? 4.349 -12.376 6.327 1.00 92.00 98 ARG A O 1
ATOM 788 N N . GLY A 1 99 ? 5.038 -10.691 7.640 1.00 90.38 99 GLY A N 1
ATOM 789 C CA . GLY A 1 99 ? 5.545 -9.847 6.551 1.00 90.38 99 GLY A CA 1
ATOM 790 C C . GLY A 1 99 ? 6.599 -10.557 5.695 1.00 90.38 99 GLY A C 1
ATOM 791 O O . GLY A 1 99 ? 6.524 -10.535 4.464 1.00 90.38 99 GLY A O 1
ATOM 792 N N . MET A 1 100 ? 7.526 -11.278 6.328 1.00 91.44 100 MET A N 1
ATOM 793 C CA . MET A 1 100 ? 8.517 -12.102 5.628 1.00 91.44 100 MET A CA 1
ATOM 794 C C . MET A 1 100 ? 7.880 -13.251 4.825 1.00 91.44 100 MET A C 1
ATOM 796 O O . MET A 1 100 ? 8.328 -13.524 3.709 1.00 91.44 100 MET A O 1
ATOM 800 N N . GLN A 1 101 ? 6.855 -13.917 5.372 1.00 90.75 101 GLN A N 1
ATOM 801 C CA . GLN A 1 101 ? 6.145 -15.012 4.695 1.00 90.75 101 GLN A CA 1
ATOM 802 C C . GLN A 1 101 ? 5.354 -14.512 3.480 1.00 90.75 101 GLN A C 1
ATOM 804 O O . GLN A 1 101 ? 5.496 -15.059 2.390 1.00 90.75 101 GLN A O 1
ATOM 809 N N . VAL A 1 102 ? 4.572 -13.442 3.649 1.00 92.19 102 VAL A N 1
ATOM 810 C CA . VAL A 1 102 ? 3.727 -12.866 2.589 1.00 92.19 102 VAL A CA 1
ATOM 811 C C . VAL A 1 102 ? 4.569 -12.288 1.452 1.00 92.19 102 VAL A C 1
ATOM 813 O O . VAL A 1 102 ? 4.234 -12.462 0.285 1.00 92.19 102 VAL A O 1
ATOM 816 N N . SER A 1 103 ? 5.682 -11.625 1.777 1.00 89.75 103 SER A N 1
ATOM 817 C CA . SER A 1 103 ? 6.579 -11.032 0.776 1.00 89.75 103 SER A CA 1
ATOM 818 C C . SER A 1 103 ? 7.561 -12.024 0.146 1.00 89.75 103 SER A C 1
ATOM 820 O O . SER A 1 103 ? 8.330 -11.625 -0.726 1.00 89.75 103 SER A O 1
ATOM 822 N N . ASN A 1 104 ? 7.584 -13.284 0.600 1.00 91.00 104 ASN A N 1
ATOM 823 C CA . ASN A 1 104 ? 8.557 -14.300 0.194 1.00 91.00 104 ASN A CA 1
ATOM 824 C C . ASN A 1 104 ? 10.017 -13.790 0.251 1.00 91.00 104 ASN A C 1
ATOM 826 O O . ASN A 1 104 ? 10.774 -13.896 -0.714 1.00 91.00 104 ASN A O 1
ATOM 830 N N . ASN A 1 105 ? 10.414 -13.204 1.389 1.00 88.88 105 ASN A N 1
ATOM 831 C CA . ASN A 1 105 ? 11.730 -12.570 1.575 1.00 88.88 105 ASN A CA 1
ATOM 832 C C . ASN A 1 105 ? 12.016 -11.417 0.580 1.00 88.88 105 ASN A C 1
ATOM 834 O O . ASN A 1 105 ? 13.148 -11.236 0.126 1.00 88.88 105 ASN A O 1
ATOM 838 N N . GLY A 1 106 ? 11.000 -10.613 0.262 1.00 90.44 106 GLY A N 1
ATOM 839 C CA . GLY A 1 106 ? 11.136 -9.406 -0.556 1.00 90.44 106 GLY A CA 1
ATOM 840 C C . GLY A 1 106 ? 12.010 -8.302 0.072 1.00 90.44 106 GLY A C 1
ATOM 841 O O . GLY A 1 106 ? 12.569 -8.481 1.161 1.00 90.44 106 GLY A O 1
ATOM 842 N N . PRO A 1 107 ? 12.157 -7.153 -0.610 1.00 90.62 107 PRO A N 1
ATOM 843 C CA . PRO A 1 107 ? 12.819 -5.980 -0.043 1.00 90.62 107 PRO A CA 1
ATOM 844 C C . PRO A 1 107 ? 12.053 -5.485 1.195 1.00 90.62 107 PRO A C 1
ATOM 846 O O . PRO A 1 107 ? 10.828 -5.380 1.173 1.00 90.62 107 PRO A O 1
ATOM 849 N N . CYS A 1 108 ? 12.773 -5.218 2.284 1.00 89.62 108 CYS A N 1
ATOM 850 C CA . CYS A 1 108 ? 12.215 -4.879 3.597 1.00 89.62 108 CYS A CA 1
ATOM 851 C C . CYS A 1 108 ? 12.715 -3.529 4.104 1.00 89.62 108 CYS A C 1
ATOM 853 O O . CYS A 1 108 ? 11.924 -2.709 4.559 1.00 89.62 108 CYS A O 1
ATOM 855 N N . LEU A 1 109 ? 14.031 -3.325 4.077 1.00 89.56 109 LEU A N 1
ATOM 856 C CA . LEU A 1 109 ? 14.662 -2.161 4.683 1.00 89.56 109 LEU A CA 1
ATOM 857 C C . LEU A 1 109 ? 15.483 -1.448 3.632 1.00 89.56 109 LEU A C 1
ATOM 859 O O . LEU A 1 109 ? 16.433 -2.008 3.099 1.00 89.56 109 LEU A O 1
ATOM 863 N N . GLY A 1 110 ? 15.109 -0.219 3.336 1.00 90.44 110 GLY A N 1
ATOM 864 C CA . GLY A 1 110 ? 15.859 0.595 2.414 1.00 90.44 110 GLY A CA 1
ATOM 865 C C . GLY A 1 110 ? 16.936 1.404 3.123 1.00 90.44 110 GLY A C 1
ATOM 866 O O . GLY A 1 110 ? 16.672 2.039 4.143 1.00 90.44 110 GLY A O 1
ATOM 867 N N . SER A 1 111 ? 18.150 1.387 2.587 1.00 87.06 111 SER A N 1
ATOM 868 C CA . SER A 1 111 ? 19.260 2.210 3.048 1.00 87.06 111 SER A CA 1
ATOM 869 C C . SER A 1 111 ? 19.678 3.166 1.947 1.00 87.06 111 SER A C 1
ATOM 871 O O . SER A 1 111 ? 19.911 2.761 0.807 1.00 87.06 111 SER A O 1
ATOM 873 N N . TRP A 1 112 ? 19.813 4.434 2.315 1.00 90.56 112 TRP A N 1
ATOM 874 C CA . TRP A 1 112 ? 20.393 5.443 1.449 1.00 90.56 112 TRP A CA 1
ATOM 875 C C . TRP A 1 112 ? 21.792 5.798 1.944 1.00 90.56 112 TRP A C 1
ATOM 877 O O . TRP A 1 112 ? 21.997 6.016 3.139 1.00 90.56 112 TRP A O 1
ATOM 887 N N . LYS A 1 113 ? 22.747 5.853 1.018 1.00 90.19 113 LYS A N 1
ATOM 888 C CA . LYS A 1 113 ? 24.113 6.315 1.260 1.00 90.19 113 LYS A CA 1
ATOM 889 C C . LYS A 1 113 ? 24.387 7.506 0.336 1.00 90.19 113 LYS A C 1
ATOM 891 O O . LYS A 1 113 ? 23.849 7.527 -0.775 1.00 90.19 113 LYS A O 1
ATOM 896 N N . PRO A 1 114 ? 25.217 8.475 0.759 1.00 91.69 114 PRO A N 1
ATOM 897 C CA . PRO A 1 114 ? 25.645 9.563 -0.114 1.00 91.69 114 PRO A CA 1
ATOM 898 C C . PRO A 1 114 ? 26.221 9.006 -1.422 1.00 91.69 114 PRO A C 1
ATOM 900 O O . PRO A 1 114 ? 26.960 8.022 -1.399 1.00 91.69 114 PRO A O 1
ATOM 903 N N . ASP A 1 115 ? 25.843 9.608 -2.548 1.00 87.88 115 ASP A N 1
ATOM 904 C CA . ASP A 1 115 ? 26.287 9.257 -3.907 1.00 87.88 115 ASP A CA 1
ATOM 905 C C . ASP A 1 115 ? 25.938 7.842 -4.408 1.00 87.88 115 ASP A C 1
ATOM 907 O O . ASP A 1 115 ? 26.409 7.428 -5.469 1.00 87.88 115 ASP A O 1
ATOM 911 N N . GLN A 1 116 ? 25.084 7.097 -3.698 1.00 88.94 116 GLN A N 1
ATOM 912 C CA . GLN A 1 116 ? 24.645 5.764 -4.115 1.00 88.94 116 GLN A CA 1
ATOM 913 C C . GLN A 1 116 ? 23.133 5.711 -4.361 1.00 88.94 116 GLN A C 1
ATOM 915 O O . GLN A 1 116 ? 22.359 6.416 -3.700 1.00 88.94 116 GLN A O 1
ATOM 920 N N . PRO A 1 117 ? 22.682 4.876 -5.318 1.00 89.62 117 PRO A N 1
ATOM 921 C CA . PRO A 1 117 ? 21.265 4.598 -5.478 1.00 89.62 117 PRO A CA 1
ATOM 922 C C . PRO A 1 117 ? 20.709 3.936 -4.214 1.00 89.62 117 PRO A C 1
ATOM 924 O O . PRO A 1 117 ? 21.437 3.354 -3.413 1.00 89.62 117 PRO A O 1
ATOM 927 N N . TYR A 1 118 ? 19.395 4.028 -4.039 1.00 89.62 118 TYR A N 1
ATOM 928 C CA . TYR A 1 118 ? 18.720 3.439 -2.891 1.00 89.62 118 TYR A CA 1
ATOM 929 C C . TYR A 1 118 ? 18.852 1.910 -2.908 1.00 89.62 118 TYR A C 1
ATOM 931 O O . TYR A 1 118 ? 18.426 1.256 -3.863 1.00 89.62 118 TYR A O 1
ATOM 939 N N . GLU A 1 119 ? 19.432 1.339 -1.855 1.00 90.19 119 GLU A N 1
ATOM 940 C CA . GLU A 1 119 ? 19.628 -0.105 -1.721 1.00 90.19 119 GLU A CA 1
ATOM 941 C C . GLU A 1 119 ? 18.543 -0.694 -0.820 1.00 90.19 119 GLU A C 1
ATOM 943 O O . GLU A 1 119 ? 18.214 -0.121 0.217 1.00 90.19 119 GLU A O 1
ATOM 948 N N . TRP A 1 120 ? 18.007 -1.860 -1.182 1.00 90.00 120 TRP A N 1
ATOM 949 C CA . TRP A 1 120 ? 17.014 -2.567 -0.374 1.00 90.00 120 TRP A CA 1
ATOM 950 C C . TRP A 1 120 ? 17.608 -3.840 0.232 1.00 90.00 120 TRP A C 1
ATOM 952 O O . TRP A 1 120 ? 18.023 -4.752 -0.479 1.00 90.00 120 TRP A O 1
ATOM 962 N N . GLY A 1 121 ? 17.599 -3.930 1.558 1.00 88.81 121 GLY A N 1
ATOM 963 C CA . GLY A 1 121 ? 17.885 -5.140 2.318 1.00 88.81 121 GLY A CA 1
ATOM 964 C C . GLY A 1 121 ? 16.667 -6.061 2.416 1.00 88.81 121 GLY A C 1
ATOM 965 O O . GLY A 1 121 ? 15.532 -5.607 2.579 1.00 88.81 121 GLY A O 1
ATOM 966 N N . HIS A 1 122 ? 16.905 -7.371 2.344 1.00 92.06 122 HIS A N 1
ATOM 967 C CA . HIS A 1 122 ? 15.875 -8.409 2.463 1.00 92.06 122 HIS A CA 1
ATOM 968 C C . HIS A 1 122 ? 15.522 -8.733 3.922 1.00 92.06 122 HIS A C 1
ATOM 970 O O . HIS A 1 122 ? 16.377 -8.652 4.805 1.00 92.06 122 HIS A O 1
ATOM 976 N N . TRP A 1 123 ? 14.297 -9.212 4.163 1.00 91.31 123 TRP A N 1
ATOM 977 C CA . TRP A 1 123 ? 13.795 -9.594 5.496 1.00 91.31 123 TRP A CA 1
ATOM 978 C C . TRP A 1 123 ? 14.759 -10.476 6.303 1.00 91.31 123 TRP A C 1
ATOM 980 O O . TRP A 1 123 ? 15.069 -10.167 7.452 1.00 91.31 123 TRP A O 1
ATOM 990 N N . LYS A 1 124 ? 15.286 -11.555 5.709 1.00 90.81 124 LYS A N 1
ATOM 991 C CA . LYS A 1 124 ? 16.210 -12.477 6.399 1.00 90.81 124 LYS A CA 1
ATOM 992 C C . LYS A 1 124 ? 17.504 -11.804 6.853 1.00 90.81 124 LYS A C 1
ATOM 994 O O . LYS A 1 124 ? 18.031 -12.147 7.908 1.00 90.81 124 LYS A O 1
ATOM 999 N N . VAL A 1 125 ? 18.017 -10.868 6.055 1.00 90.69 125 VAL A N 1
ATOM 1000 C CA . VAL A 1 125 ? 19.240 -10.123 6.379 1.00 90.69 125 VAL A CA 1
ATOM 1001 C C . VAL A 1 125 ? 18.989 -9.208 7.574 1.00 90.69 125 VAL A C 1
ATOM 1003 O O . VAL A 1 125 ? 19.784 -9.199 8.507 1.00 90.69 125 VAL A O 1
ATOM 1006 N N . VAL A 1 126 ? 17.839 -8.533 7.599 1.00 89.69 126 VAL A N 1
ATOM 1007 C CA . VAL A 1 126 ? 17.435 -7.667 8.715 1.00 89.69 126 VAL A CA 1
ATOM 1008 C C . VAL A 1 126 ? 17.308 -8.457 10.023 1.00 89.69 126 VAL A C 1
ATOM 1010 O O . VAL A 1 126 ? 17.837 -8.029 11.046 1.00 89.69 126 VAL A O 1
ATOM 1013 N N . ILE A 1 127 ? 16.685 -9.644 9.997 1.00 89.38 127 ILE A N 1
ATOM 1014 C 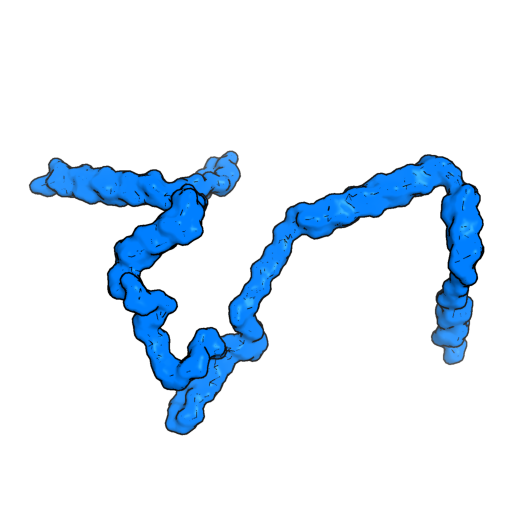CA . ILE A 1 127 ? 16.613 -10.525 11.182 1.00 89.38 127 ILE A CA 1
ATOM 1015 C C . ILE A 1 127 ? 18.013 -10.892 11.664 1.00 89.38 127 ILE A C 1
ATOM 1017 O O . ILE A 1 127 ? 18.290 -10.864 12.861 1.00 89.38 127 ILE A O 1
ATOM 1021 N N . LYS A 1 128 ? 18.893 -11.262 10.731 1.00 90.81 128 LYS A N 1
ATOM 1022 C CA . LYS A 1 128 ? 20.256 -11.668 11.058 1.00 90.81 128 LYS A CA 1
ATOM 1023 C C . LYS A 1 128 ? 21.012 -10.541 11.763 1.00 90.81 128 LYS A C 1
ATOM 1025 O O . LYS A 1 128 ? 21.605 -10.801 12.805 1.00 90.81 128 LYS A O 1
ATOM 1030 N N . TRP A 1 129 ? 20.923 -9.312 11.254 1.00 89.44 129 TRP A N 1
ATOM 1031 C CA . TRP A 1 129 ? 21.539 -8.141 11.884 1.00 89.44 129 TRP A CA 1
ATOM 1032 C C . TRP A 1 129 ? 21.012 -7.896 13.292 1.00 89.44 129 TRP A C 1
ATOM 1034 O O . TRP A 1 129 ? 21.802 -7.719 14.210 1.00 89.44 129 TRP A O 1
ATOM 1044 N N . HIS A 1 130 ? 19.694 -7.964 13.482 1.00 86.44 130 HIS A N 1
ATOM 1045 C CA . HIS A 1 130 ? 19.082 -7.785 14.796 1.00 86.44 130 HIS A CA 1
ATOM 1046 C C . HIS A 1 130 ? 19.563 -8.831 15.818 1.00 86.44 130 HIS A C 1
ATOM 1048 O O . HIS A 1 130 ? 19.859 -8.505 16.965 1.00 86.44 130 HIS A O 1
ATOM 1054 N N . LEU A 1 131 ? 19.690 -10.096 15.402 1.00 88.62 131 LEU A N 1
ATOM 1055 C CA . LEU A 1 131 ? 20.206 -11.166 16.261 1.00 88.62 131 LEU A CA 1
ATOM 1056 C C . LEU A 1 131 ? 21.704 -11.022 16.561 1.00 88.62 131 LEU A C 1
ATOM 1058 O O . LEU A 1 131 ? 22.155 -11.411 17.639 1.00 88.62 131 LEU A O 1
ATOM 1062 N N . GLU A 1 132 ? 22.482 -10.518 15.605 1.00 91.38 132 GLU A N 1
ATOM 1063 C CA . GLU A 1 132 ? 23.913 -10.263 15.775 1.00 91.38 132 GLU A CA 1
ATOM 1064 C C . GLU A 1 132 ? 24.161 -9.086 16.720 1.00 91.38 132 GLU A C 1
ATOM 1066 O O . GLU A 1 132 ? 24.987 -9.223 17.620 1.00 91.38 132 GLU A O 1
ATOM 1071 N N . ASP A 1 133 ? 23.400 -8.001 16.593 1.00 88.31 133 ASP A N 1
ATOM 1072 C CA . ASP A 1 133 ? 23.486 -6.818 17.455 1.00 88.31 133 ASP A CA 1
ATOM 1073 C C . ASP A 1 133 ? 23.199 -7.168 18.925 1.00 88.31 133 ASP A C 1
ATOM 1075 O O . ASP A 1 133 ? 24.039 -6.962 19.802 1.00 88.31 133 ASP A O 1
ATOM 1079 N N . HIS A 1 134 ? 22.094 -7.877 19.182 1.00 81.75 134 HIS A N 1
ATOM 1080 C CA . HIS A 1 134 ? 21.772 -8.378 20.522 1.00 81.75 134 HIS A CA 1
ATOM 1081 C C . HIS A 1 134 ? 22.814 -9.348 21.094 1.00 81.75 134 HIS A C 1
ATOM 1083 O O . HIS A 1 134 ? 22.960 -9.455 22.314 1.00 81.75 134 HIS A O 1
ATOM 1089 N N . ARG A 1 135 ? 23.527 -10.098 20.244 1.00 87.69 135 ARG A N 1
ATOM 1090 C CA . ARG A 1 135 ? 24.614 -10.975 20.698 1.00 87.69 135 ARG A CA 1
ATOM 1091 C C . ARG A 1 135 ? 25.830 -10.161 21.132 1.00 87.69 135 ARG A C 1
ATOM 1093 O O . ARG A 1 135 ? 26.431 -10.514 22.141 1.00 87.69 135 ARG A O 1
ATOM 1100 N N . GLN A 1 136 ? 26.190 -9.118 20.383 1.00 83.06 136 GLN A N 1
ATOM 1101 C CA . GLN A 1 136 ? 27.309 -8.240 20.733 1.00 83.06 136 GLN A CA 1
ATOM 1102 C C . GLN A 1 136 ? 27.014 -7.475 22.025 1.00 83.06 136 GLN A C 1
ATOM 1104 O O . GLN A 1 136 ? 27.832 -7.491 22.937 1.00 83.06 136 GLN A O 1
ATOM 1109 N N . GLU A 1 137 ? 25.815 -6.905 22.161 1.00 84.69 137 GLU A N 1
ATOM 1110 C CA . GLU A 1 137 ? 25.389 -6.188 23.371 1.00 84.69 137 GLU A CA 1
ATOM 1111 C C . GLU A 1 137 ? 25.514 -7.061 24.632 1.00 84.69 137 GLU A C 1
ATOM 1113 O O . GLU A 1 137 ? 26.089 -6.638 25.632 1.00 84.69 137 GLU A O 1
ATOM 1118 N N . LYS A 1 138 ? 25.070 -8.323 24.564 1.00 80.75 138 LYS A N 1
ATOM 1119 C CA . LYS A 1 138 ? 25.209 -9.280 25.674 1.00 80.75 138 LYS A CA 1
ATOM 1120 C C . LYS A 1 138 ? 26.637 -9.758 25.930 1.00 80.75 138 LYS A C 1
ATOM 1122 O O . LYS A 1 138 ? 26.892 -10.261 27.014 1.00 80.75 138 LYS A O 1
ATOM 1127 N N . ALA A 1 139 ? 27.538 -9.668 24.954 1.00 80.00 139 ALA A N 1
ATOM 1128 C CA . ALA A 1 139 ? 28.946 -10.028 25.127 1.00 80.00 139 ALA A CA 1
ATOM 1129 C C . ALA A 1 139 ? 29.766 -8.907 25.792 1.00 80.00 139 ALA A C 1
ATOM 1131 O O . ALA A 1 139 ? 30.883 -9.154 26.243 1.00 80.00 139 ALA A O 1
ATOM 1132 N N . HIS A 1 140 ? 29.224 -7.688 25.835 1.00 72.69 140 HIS A N 1
ATOM 1133 C CA . HIS A 1 140 ? 29.839 -6.521 26.466 1.00 72.69 140 HIS A CA 1
ATOM 1134 C C . HIS A 1 140 ? 29.316 -6.233 27.887 1.00 72.69 140 HIS A C 1
ATOM 1136 O O . HIS A 1 140 ? 29.815 -5.307 28.527 1.00 72.69 140 HIS A O 1
ATOM 1142 N N . LEU A 1 141 ? 28.348 -7.019 28.372 1.00 62.44 141 LEU A N 1
ATOM 1143 C CA . LEU A 1 141 ? 27.825 -7.013 29.744 1.00 62.44 141 LEU A CA 1
ATOM 1144 C C . LEU A 1 141 ? 28.426 -8.169 30.551 1.00 62.44 141 LEU A C 1
ATOM 1146 O O . LEU A 1 141 ? 28.720 -7.942 31.745 1.00 62.44 141 LEU A O 1
#

Secondary structure (DSSP, 8-state):
--HHHHHHHT-PPPHHHHHHHHHHS-HHHHHHHHHHHHHHHHHHHHSPPPPPPSS-TT-SEEEPTTSTT-EEETT-SSSS----SSTT--SHHHHHHHHHHHTTS-EEEEE--TTSPPEEEEHHHHHHHHHHHHHHHHH--

Mean predicted aligned error: 13.53 Å

Sequence (141 aa):
MQDHELFQSFRMPEVVDFRQYVCTLPTNTLMGFGAFVALSTFWYATQPQALKPPCDLAMQSVEVAGSDGARRSVLLDSGKPLVYFYDDIRMLYEGFQRGMQVSNNGPCLGSWKPDQPYEWGHWKVVIKWHLEDHRQEKAHL

Nearest PDB structures (foldseek):
  6wq2-assembly1_B  TM=3.980E-01  e=9.800E+00  Sulfolobus islandicus filamentous virus
  8xvt-assembly1_H  TM=1.447E-01  e=8.040E+00  Homo sapiens

pLDDT: mean 82.51, std 11.54, range [50.53, 95.38]

Organism: Balaenoptera musculus (NCBI:txid9771)